Protein AF-A0A839IM87-F1 (afdb_monomer_lite)

InterPro domains:
  IPR009061 Putative DNA-binding domain superfamily [SSF46955] (6-65)
  IPR038137 Excisionase-like superfamily [G3DSA:1.10.1660.20] (6-56)

Radius of gyration: 11.94 Å; chains: 1; bounding box: 27×23×36 Å

Sequence (68 aa):
MIKRKLMPLHQWVEERFIGDPPTMCTLRRLCVNGELPAKKIGRKWYIDVEAEVNYTGDELADNVLKGV

pLDDT: mean 70.31, std 15.1, range [36.53, 85.38]

Organism: NCBI:txid2760088

Structure (mmCIF, N/CA/C/O backbone):
data_AF-A0A839IM87-F1
#
_entry.id   AF-A0A839IM87-F1
#
loop_
_atom_site.group_PDB
_atom_site.id
_atom_site.type_symbol
_atom_site.label_atom_id
_atom_site.label_alt_id
_atom_site.label_comp_id
_atom_site.label_asym_id
_atom_site.label_entity_id
_atom_site.label_seq_id
_atom_site.pdbx_PDB_ins_code
_atom_site.Cartn_x
_atom_site.Cartn_y
_atom_site.Cartn_z
_atom_site.occupancy
_atom_site.B_iso_or_equiv
_atom_site.auth_seq_id
_atom_site.auth_comp_id
_atom_site.auth_asym_id
_atom_site.auth_atom_id
_atom_site.pdbx_PDB_model_num
ATOM 1 N N . MET A 1 1 ? 3.361 1.530 23.778 1.00 36.53 1 MET A N 1
ATOM 2 C CA . MET A 1 1 ? 2.381 2.023 22.783 1.00 36.53 1 MET A CA 1
ATOM 3 C C . MET A 1 1 ? 2.954 1.760 21.403 1.00 36.53 1 MET A C 1
ATOM 5 O O . MET A 1 1 ? 3.898 2.436 21.020 1.00 36.53 1 MET A O 1
ATOM 9 N N . ILE A 1 2 ? 2.460 0.738 20.709 1.00 47.12 2 ILE A N 1
ATOM 10 C CA . ILE A 1 2 ? 2.946 0.368 19.374 1.00 47.12 2 ILE A CA 1
ATOM 11 C C . ILE A 1 2 ? 2.256 1.304 18.372 1.00 47.12 2 ILE A C 1
ATOM 13 O O . ILE A 1 2 ? 1.025 1.333 18.291 1.00 47.12 2 ILE A O 1
ATOM 17 N N . LYS A 1 3 ? 3.031 2.171 17.714 1.00 50.84 3 LYS A N 1
ATOM 18 C CA . LYS A 1 3 ? 2.521 3.158 16.755 1.00 50.84 3 LYS A CA 1
ATOM 19 C C . LYS A 1 3 ? 2.414 2.494 15.382 1.00 50.84 3 LYS A C 1
ATOM 21 O O . LYS A 1 3 ? 3.407 2.489 14.667 1.00 50.84 3 LYS A O 1
ATOM 26 N N . ARG A 1 4 ? 1.200 2.067 15.003 1.00 58.72 4 ARG A N 1
ATOM 27 C CA . ARG A 1 4 ? 0.867 1.623 13.634 1.00 58.72 4 ARG A CA 1
ATOM 28 C C . ARG A 1 4 ? 1.367 2.637 12.611 1.00 58.72 4 ARG A C 1
ATOM 30 O O . ARG A 1 4 ? 0.767 3.706 12.450 1.00 58.72 4 ARG A O 1
ATOM 37 N N . LYS A 1 5 ? 2.482 2.326 11.948 1.00 72.94 5 LYS A N 1
ATOM 38 C CA . LYS A 1 5 ? 3.098 3.214 10.960 1.00 72.94 5 LYS A CA 1
ATOM 39 C C . LYS A 1 5 ? 2.433 2.981 9.606 1.00 72.94 5 LYS A C 1
ATOM 41 O O . LYS A 1 5 ? 2.813 2.101 8.843 1.00 72.94 5 LYS A O 1
ATOM 46 N N . LEU A 1 6 ? 1.415 3.795 9.333 1.00 78.88 6 LEU A N 1
ATOM 47 C CA . LEU A 1 6 ? 0.743 3.856 8.039 1.00 78.88 6 LEU A CA 1
ATOM 48 C C . LEU A 1 6 ? 1.533 4.776 7.109 1.00 78.88 6 LEU A C 1
ATOM 50 O O . LEU A 1 6 ? 1.526 5.997 7.281 1.00 78.88 6 LEU A O 1
ATOM 54 N N . MET A 1 7 ? 2.207 4.192 6.128 1.00 83.94 7 MET A N 1
ATOM 55 C CA . MET A 1 7 ? 2.977 4.927 5.134 1.00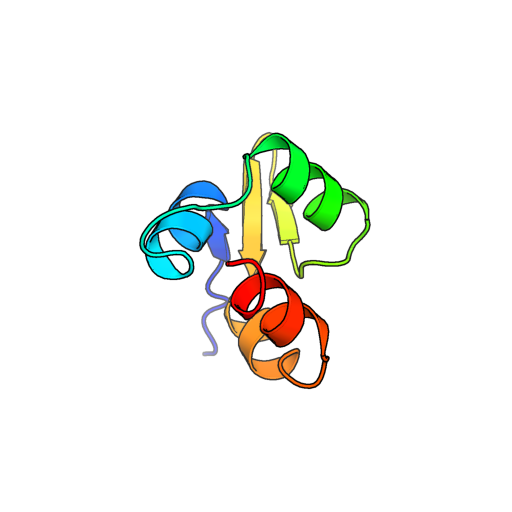 83.94 7 MET A CA 1
ATOM 56 C C . MET A 1 7 ? 2.151 5.114 3.859 1.00 83.94 7 MET A C 1
ATOM 58 O O . MET A 1 7 ? 1.564 4.152 3.369 1.00 83.94 7 MET A O 1
ATOM 62 N N . PRO A 1 8 ? 2.061 6.325 3.290 1.00 85.38 8 PRO A N 1
ATOM 63 C CA . PRO A 1 8 ? 1.417 6.520 1.997 1.00 85.38 8 PRO A CA 1
ATOM 64 C C . PRO A 1 8 ? 2.056 5.636 0.919 1.00 85.38 8 PRO A C 1
ATOM 66 O O . PRO A 1 8 ? 3.276 5.545 0.854 1.00 85.38 8 PRO A O 1
ATOM 69 N N . LEU A 1 9 ? 1.246 5.056 0.027 1.00 82.50 9 LEU A N 1
ATOM 70 C CA . LEU A 1 9 ? 1.743 4.134 -1.006 1.00 82.50 9 LEU A CA 1
ATOM 71 C C . LEU A 1 9 ? 2.880 4.728 -1.857 1.00 82.50 9 LEU A C 1
ATOM 73 O O . LEU A 1 9 ? 3.835 4.030 -2.135 1.00 82.50 9 LEU A O 1
ATOM 77 N N . HIS A 1 10 ? 2.801 6.007 -2.245 1.00 80.94 10 HIS A N 1
ATOM 78 C CA . HIS A 1 10 ? 3.865 6.655 -3.030 1.00 80.94 10 HIS A CA 1
ATOM 79 C C . HIS A 1 10 ? 5.198 6.708 -2.270 1.00 80.94 10 HIS A C 1
ATOM 81 O O . HIS A 1 10 ? 6.221 6.321 -2.812 1.00 80.94 10 HIS A O 1
ATOM 87 N N . GLN A 1 11 ? 5.159 7.102 -0.996 1.00 83.31 11 GLN A N 1
ATOM 88 C CA . GLN A 1 11 ? 6.343 7.200 -0.152 1.00 83.31 11 GLN A CA 1
ATOM 89 C C . GLN A 1 11 ? 6.935 5.815 0.124 1.00 83.31 11 GLN A C 1
ATOM 91 O O . GLN A 1 11 ? 8.146 5.650 0.112 1.00 83.31 11 GLN A O 1
ATOM 96 N N . TRP A 1 12 ? 6.082 4.806 0.323 1.00 82.19 12 TRP A N 1
ATOM 97 C CA . TRP A 1 12 ? 6.533 3.425 0.490 1.00 82.19 12 TRP A CA 1
ATOM 98 C C . TRP A 1 12 ? 7.293 2.926 -0.739 1.00 82.19 12 TRP A C 1
ATOM 100 O O . TRP A 1 12 ? 8.299 2.239 -0.603 1.00 82.19 12 TRP A O 1
ATOM 110 N N . VAL A 1 13 ? 6.848 3.315 -1.933 1.00 80.94 13 VAL A N 1
ATOM 111 C CA . VAL A 1 13 ? 7.529 2.960 -3.177 1.00 80.94 13 VAL A CA 1
ATOM 112 C C . VAL A 1 13 ? 8.884 3.639 -3.275 1.00 80.94 13 VAL A C 1
ATOM 114 O O . VAL A 1 13 ? 9.857 2.968 -3.581 1.00 80.94 13 VAL A O 1
ATOM 117 N N . GLU A 1 14 ? 8.963 4.935 -2.979 1.00 78.88 14 GLU A N 1
ATOM 118 C CA . GLU A 1 14 ? 10.226 5.682 -3.010 1.00 78.88 14 GLU A CA 1
ATOM 119 C C . GLU A 1 14 ? 11.231 5.185 -1.958 1.00 78.88 14 GLU A C 1
ATOM 121 O O . GLU A 1 14 ? 12.429 5.148 -2.225 1.00 78.88 14 GLU A O 1
ATOM 126 N N . GLU A 1 15 ? 10.764 4.770 -0.774 1.00 76.62 15 GLU A N 1
ATOM 127 C CA . GLU A 1 15 ? 11.629 4.220 0.279 1.00 76.62 15 GLU A CA 1
ATOM 128 C C . GLU A 1 15 ? 12.076 2.772 -0.001 1.00 76.62 15 GLU A C 1
ATOM 130 O O . GLU A 1 15 ? 13.163 2.382 0.429 1.00 76.62 15 GLU A O 1
ATOM 135 N N . ARG A 1 16 ? 11.264 1.958 -0.697 1.00 73.88 16 ARG A N 1
ATOM 136 C CA . ARG A 1 16 ? 11.564 0.534 -0.959 1.00 73.88 16 ARG A CA 1
ATOM 137 C C . ARG A 1 16 ? 12.209 0.264 -2.312 1.00 73.88 16 ARG A C 1
ATOM 139 O O . ARG A 1 16 ? 13.056 -0.620 -2.403 1.00 73.88 16 ARG A O 1
ATOM 146 N N . PHE A 1 17 ? 11.811 0.991 -3.348 1.00 73.75 17 PHE A N 1
ATOM 147 C CA . PHE A 1 17 ? 12.285 0.804 -4.714 1.00 73.75 17 PHE A CA 1
ATOM 148 C C . PHE A 1 17 ? 13.199 1.966 -5.093 1.00 73.75 17 PHE A C 1
ATOM 150 O O . PHE A 1 17 ? 12.747 3.042 -5.479 1.00 73.75 17 PHE A O 1
ATOM 157 N N . ILE A 1 18 ? 14.507 1.734 -4.996 1.00 69.31 18 ILE A N 1
ATOM 158 C CA . ILE A 1 18 ? 15.516 2.659 -5.512 1.00 69.31 18 ILE A CA 1
ATOM 159 C C . ILE A 1 18 ? 15.762 2.286 -6.976 1.00 69.31 18 ILE A C 1
ATOM 161 O O . ILE A 1 18 ? 16.321 1.228 -7.252 1.00 69.31 18 ILE A O 1
ATOM 165 N N . GLY A 1 19 ? 15.351 3.140 -7.916 1.00 73.81 19 GLY A N 1
ATOM 166 C CA . GLY A 1 19 ? 15.578 2.927 -9.350 1.00 73.81 19 GLY A CA 1
ATOM 167 C C . GLY A 1 19 ? 14.283 2.820 -10.149 1.00 73.81 19 GLY A C 1
ATOM 168 O O . GLY A 1 19 ? 13.683 3.852 -10.440 1.00 73.81 19 GLY A O 1
ATOM 169 N N . ASP A 1 20 ? 13.882 1.597 -10.512 1.00 68.50 20 ASP A N 1
ATOM 170 C CA . ASP A 1 20 ? 12.717 1.311 -11.367 1.00 68.50 20 ASP A CA 1
ATOM 171 C C . ASP A 1 20 ? 11.538 0.753 -10.542 1.00 68.50 20 ASP A C 1
ATOM 173 O O . ASP A 1 20 ? 11.388 -0.462 -10.375 1.00 68.50 20 ASP A O 1
ATOM 177 N N . PRO A 1 21 ? 10.726 1.626 -9.919 1.00 76.06 21 PRO A N 1
ATOM 178 C CA . PRO A 1 21 ? 9.569 1.182 -9.170 1.00 76.06 21 PRO A CA 1
ATOM 179 C C . PRO A 1 21 ? 8.461 0.669 -10.099 1.00 76.06 21 PRO A C 1
ATOM 181 O O . PRO A 1 21 ? 8.174 1.279 -11.135 1.00 76.06 21 PRO A O 1
ATOM 184 N N . PRO A 1 22 ? 7.708 -0.367 -9.682 1.00 77.62 22 PRO A N 1
ATOM 185 C CA . PRO A 1 22 ? 6.506 -0.764 -10.396 1.00 77.62 22 PRO A CA 1
ATOM 186 C C . PRO A 1 22 ? 5.529 0.413 -10.484 1.00 77.62 22 PRO A C 1
ATOM 188 O O . PRO A 1 22 ? 5.352 1.192 -9.544 1.00 77.62 22 PRO A O 1
ATOM 191 N N . THR A 1 23 ? 4.843 0.534 -11.620 1.00 80.94 23 THR A N 1
ATOM 192 C CA . THR A 1 23 ? 3.903 1.636 -11.834 1.00 80.94 23 THR A CA 1
ATOM 193 C C . THR A 1 23 ? 2.824 1.660 -10.748 1.00 80.94 23 THR A C 1
ATOM 195 O O . THR A 1 23 ? 2.314 0.623 -10.315 1.00 80.94 23 THR A O 1
ATOM 198 N N . MET A 1 24 ? 2.369 2.859 -10.375 1.00 80.62 24 MET A N 1
ATOM 199 C CA . MET A 1 24 ? 1.294 3.049 -9.391 1.00 80.62 24 MET A CA 1
ATOM 200 C C . MET A 1 24 ? 0.004 2.271 -9.710 1.00 80.62 24 MET A C 1
ATOM 202 O O . MET A 1 24 ? -0.758 1.972 -8.792 1.00 80.62 24 MET A O 1
ATOM 206 N N . CYS A 1 25 ? -0.266 1.936 -10.978 1.00 82.38 25 CYS A N 1
ATOM 207 C CA . CYS A 1 25 ? -1.367 1.039 -11.352 1.00 82.38 25 CYS A CA 1
ATOM 208 C C . CYS A 1 25 ? -1.155 -0.391 -10.841 1.00 82.38 25 CYS A C 1
ATOM 210 O O . CYS A 1 25 ? -2.065 -0.949 -10.230 1.00 82.38 25 CYS A O 1
ATOM 212 N N . THR A 1 26 ? 0.036 -0.957 -11.045 1.00 83.19 26 THR A N 1
ATOM 213 C CA . THR A 1 26 ? 0.408 -2.293 -10.561 1.00 83.19 26 THR A CA 1
ATOM 214 C C . THR A 1 26 ? 0.310 -2.348 -9.045 1.00 83.19 26 THR A C 1
ATOM 216 O O . THR A 1 26 ? -0.356 -3.222 -8.504 1.00 83.19 26 THR A O 1
ATOM 219 N N . LEU A 1 27 ? 0.853 -1.346 -8.356 1.00 81.44 27 LEU A N 1
ATOM 220 C CA . LEU A 1 27 ? 0.792 -1.260 -6.897 1.00 81.44 27 LEU A CA 1
ATOM 221 C C . LEU A 1 27 ? -0.639 -1.162 -6.372 1.00 81.44 27 LEU A C 1
ATOM 223 O O . LEU A 1 27 ? -1.002 -1.855 -5.430 1.00 81.44 27 LEU A O 1
ATOM 227 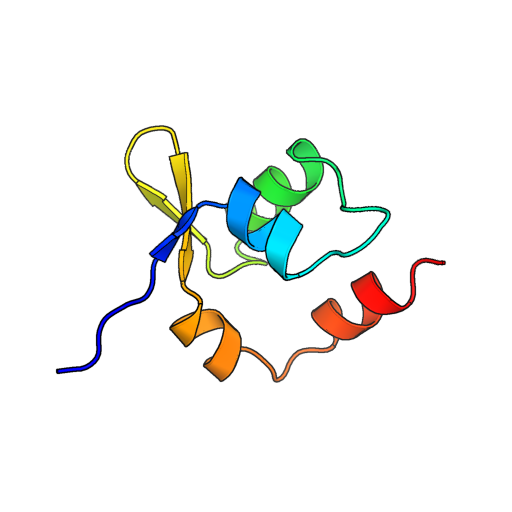N N . ARG A 1 28 ? -1.496 -0.350 -7.004 1.00 83.44 28 ARG A N 1
ATOM 228 C CA . ARG A 1 28 ? -2.924 -0.317 -6.650 1.00 83.44 28 ARG A CA 1
ATOM 229 C C . ARG A 1 28 ? -3.591 -1.669 -6.868 1.00 83.44 28 ARG A C 1
ATOM 231 O O . ARG A 1 28 ? -4.438 -2.028 -6.059 1.00 83.44 28 ARG A O 1
ATOM 238 N N . ARG A 1 29 ? -3.230 -2.395 -7.931 1.00 83.81 29 ARG A N 1
ATOM 239 C CA . ARG A 1 29 ? -3.738 -3.749 -8.180 1.00 83.81 29 ARG A CA 1
ATOM 240 C C . ARG A 1 29 ? -3.330 -4.691 -7.052 1.00 83.81 29 ARG A C 1
ATOM 242 O O . ARG A 1 29 ? -4.204 -5.341 -6.502 1.00 83.81 29 ARG A O 1
ATOM 249 N N . LEU A 1 30 ? -2.061 -4.679 -6.645 1.00 81.56 30 LEU A N 1
ATOM 250 C CA . LEU A 1 30 ? -1.558 -5.471 -5.514 1.00 81.56 30 LEU A CA 1
ATOM 251 C C . LEU A 1 30 ? -2.296 -5.132 -4.207 1.00 81.56 30 LEU A C 1
ATOM 253 O O . LEU A 1 30 ? -2.722 -6.027 -3.483 1.00 81.56 30 LEU A O 1
ATOM 257 N N . CYS A 1 31 ? -2.536 -3.844 -3.942 1.00 83.50 31 CYS A N 1
ATOM 258 C CA . CYS A 1 31 ? -3.323 -3.401 -2.788 1.00 83.50 31 CYS A CA 1
ATOM 259 C C . CYS A 1 31 ? -4.782 -3.885 -2.835 1.00 83.50 31 CYS A C 1
ATOM 261 O O . CYS A 1 31 ? -5.356 -4.209 -1.800 1.00 83.50 31 CYS A O 1
ATOM 263 N N . VAL A 1 32 ? -5.406 -3.900 -4.017 1.00 82.12 32 VAL A N 1
ATOM 264 C CA . VAL A 1 32 ? -6.784 -4.390 -4.204 1.00 82.12 32 VAL A CA 1
ATOM 265 C C . VAL A 1 32 ? -6.850 -5.910 -4.083 1.00 82.12 32 VAL A C 1
ATOM 267 O O . VAL A 1 32 ? -7.791 -6.424 -3.486 1.00 82.12 32 VAL A O 1
ATOM 270 N N . ASN A 1 33 ? -5.848 -6.610 -4.609 1.00 81.69 33 ASN A N 1
ATOM 271 C CA . ASN A 1 33 ? -5.727 -8.062 -4.539 1.00 81.69 33 ASN A CA 1
ATOM 272 C C . ASN A 1 33 ? -5.412 -8.565 -3.120 1.00 81.69 33 ASN A C 1
ATOM 274 O O . ASN A 1 33 ? -5.534 -9.757 -2.865 1.00 81.69 33 ASN A O 1
ATOM 278 N N . GLY A 1 34 ? -5.012 -7.675 -2.204 1.00 77.50 34 GLY A N 1
ATOM 279 C CA . GLY A 1 34 ? -4.595 -8.042 -0.850 1.00 77.50 34 GLY A CA 1
ATOM 280 C C . GLY A 1 34 ? -3.189 -8.641 -0.779 1.00 77.50 34 GLY A C 1
ATOM 281 O O . GLY A 1 34 ? -2.823 -9.188 0.253 1.00 77.50 34 GLY A O 1
ATOM 282 N N . GLU A 1 35 ? -2.402 -8.521 -1.853 1.00 79.56 35 GLU A N 1
ATOM 283 C CA . GLU A 1 35 ? -1.007 -8.985 -1.914 1.00 79.56 35 GLU A CA 1
ATOM 284 C C . GLU A 1 35 ? -0.067 -8.079 -1.1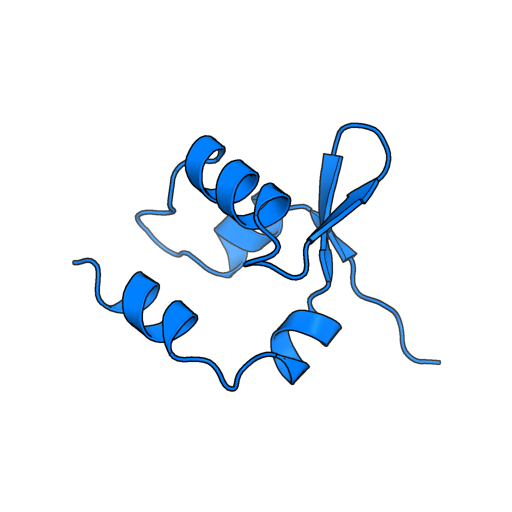08 1.00 79.56 35 GLU A C 1
ATOM 286 O O . GLU A 1 35 ? 0.998 -8.501 -0.673 1.00 79.56 35 GLU A O 1
ATOM 291 N N . LEU A 1 36 ? -0.470 -6.826 -0.885 1.00 78.31 36 LEU A N 1
ATOM 292 C CA . LEU A 1 36 ? 0.209 -5.912 0.025 1.00 78.31 36 LEU A CA 1
ATOM 293 C C . LEU A 1 36 ? -0.676 -5.641 1.243 1.00 78.31 36 LEU A C 1
ATOM 295 O O . LEU A 1 36 ? -1.889 -5.468 1.072 1.00 78.31 36 LEU A O 1
ATOM 299 N N . PRO A 1 37 ? -0.091 -5.503 2.452 1.00 78.94 37 PRO A N 1
ATOM 300 C CA . PRO A 1 37 ? -0.802 -5.089 3.659 1.00 78.94 37 PRO A CA 1
ATOM 301 C C . PRO A 1 37 ? -1.150 -3.593 3.582 1.00 78.94 37 PRO A C 1
ATOM 303 O O . PRO A 1 37 ? -0.635 -2.741 4.308 1.00 78.94 37 PRO A O 1
ATOM 306 N N . ALA A 1 38 ? -2.027 -3.264 2.639 1.00 84.00 38 ALA A N 1
ATOM 307 C CA . ALA A 1 38 ? -2.449 -1.925 2.302 1.00 84.00 38 ALA A CA 1
ATOM 308 C C . ALA A 1 38 ? -3.848 -1.662 2.853 1.00 84.00 38 ALA A C 1
ATOM 310 O O . ALA A 1 38 ? -4.799 -2.405 2.615 1.00 84.00 38 ALA A O 1
ATOM 311 N N . LYS A 1 39 ? -4.009 -0.533 3.532 1.00 84.50 39 LYS A N 1
ATOM 312 C CA . LYS A 1 39 ? -5.294 -0.026 3.983 1.00 84.50 39 LYS A CA 1
ATOM 313 C C . LYS A 1 39 ? -5.702 1.179 3.151 1.00 84.50 39 LYS A C 1
ATOM 315 O O . LYS A 1 39 ? -4.996 2.187 3.075 1.00 84.50 39 LYS A O 1
ATOM 320 N N . LYS A 1 40 ? -6.887 1.103 2.549 1.00 84.69 40 LYS A N 1
ATOM 321 C CA . LYS A 1 40 ? -7.509 2.263 1.911 1.00 84.69 40 LYS A CA 1
ATOM 322 C C . LYS A 1 40 ? -8.129 3.148 2.986 1.00 84.69 40 LYS A C 1
ATOM 324 O O . LYS A 1 40 ? -9.037 2.726 3.698 1.00 84.69 40 LYS A O 1
ATOM 329 N N . ILE A 1 41 ? -7.649 4.382 3.093 1.00 84.12 41 ILE A N 1
ATOM 330 C CA . ILE A 1 41 ? -8.197 5.388 4.004 1.00 84.12 41 ILE A CA 1
ATOM 331 C C . ILE A 1 41 ? -8.671 6.559 3.140 1.00 84.12 41 ILE A C 1
ATOM 333 O O . ILE A 1 41 ? -7.885 7.276 2.515 1.00 84.12 41 ILE A O 1
ATOM 337 N N . GLY A 1 42 ? -9.994 6.699 3.029 1.00 84.25 42 GLY A N 1
ATOM 338 C CA . GLY A 1 42 ? -10.632 7.637 2.107 1.00 84.25 42 GLY A CA 1
ATOM 339 C C . GLY A 1 42 ? -10.315 7.314 0.641 1.00 84.25 42 GLY A C 1
ATOM 340 O O . GLY A 1 42 ? -10.674 6.254 0.127 1.00 84.25 42 GLY A O 1
ATOM 341 N N . ARG A 1 43 ? -9.647 8.247 -0.051 1.00 82.69 43 ARG A N 1
ATOM 342 C CA . ARG A 1 43 ? -9.239 8.104 -1.465 1.00 82.69 43 ARG A CA 1
ATOM 343 C C . ARG A 1 43 ? -7.785 7.656 -1.651 1.00 82.69 43 ARG A C 1
ATOM 345 O O . ARG A 1 43 ? -7.362 7.475 -2.790 1.00 82.69 43 ARG A O 1
ATOM 352 N N . LYS A 1 44 ? -7.022 7.491 -0.567 1.00 81.81 44 LYS A N 1
ATOM 353 C CA . LYS A 1 44 ? -5.591 7.164 -0.614 1.00 81.81 44 LYS A CA 1
ATOM 354 C C . LYS A 1 44 ? -5.325 5.778 -0.026 1.00 81.81 44 LYS A C 1
ATOM 356 O O . LYS A 1 44 ? -6.062 5.303 0.836 1.00 81.81 44 LYS A O 1
ATOM 361 N N . TRP A 1 45 ? -4.273 5.142 -0.527 1.00 84.38 45 TRP A N 1
ATOM 362 C CA . TRP A 1 45 ? -3.771 3.862 -0.035 1.00 84.38 45 TRP A CA 1
ATOM 363 C C . TRP A 1 45 ? -2.583 4.095 0.891 1.00 84.38 45 TRP A C 1
ATOM 365 O O . TRP A 1 45 ? -1.713 4.917 0.585 1.00 84.38 45 TRP A O 1
ATOM 375 N N . TYR A 1 46 ? -2.568 3.365 1.999 1.00 84.94 46 TYR A N 1
ATOM 376 C CA . TYR A 1 46 ? -1.527 3.418 3.014 1.00 84.94 46 TYR A CA 1
ATOM 377 C C . TYR A 1 46 ? -1.044 2.000 3.296 1.00 84.94 46 TYR A C 1
ATOM 379 O O . TYR A 1 46 ? -1.866 1.140 3.589 1.00 84.94 46 TYR A O 1
ATOM 387 N N . ILE A 1 47 ? 0.255 1.752 3.203 1.00 83.75 47 ILE A N 1
ATOM 388 C CA . ILE A 1 47 ? 0.872 0.486 3.594 1.00 83.75 47 ILE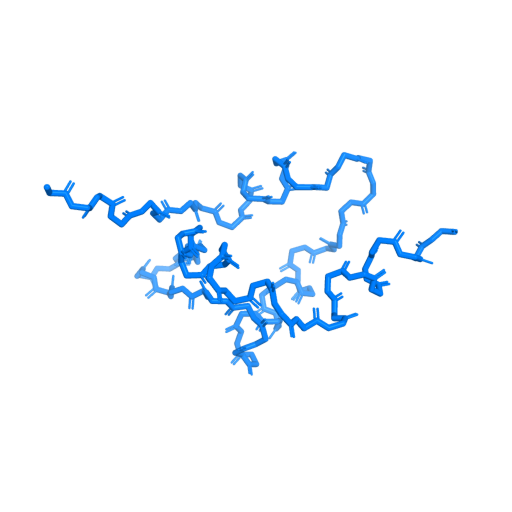 A CA 1
ATOM 389 C C . ILE A 1 47 ? 1.089 0.490 5.103 1.00 83.75 47 ILE A C 1
ATOM 391 O O . ILE A 1 47 ? 1.588 1.470 5.663 1.00 83.75 47 ILE A O 1
ATOM 395 N N . ASP A 1 48 ? 0.691 -0.591 5.763 1.00 82.25 48 ASP A N 1
ATOM 396 C CA . ASP A 1 48 ? 1.043 -0.835 7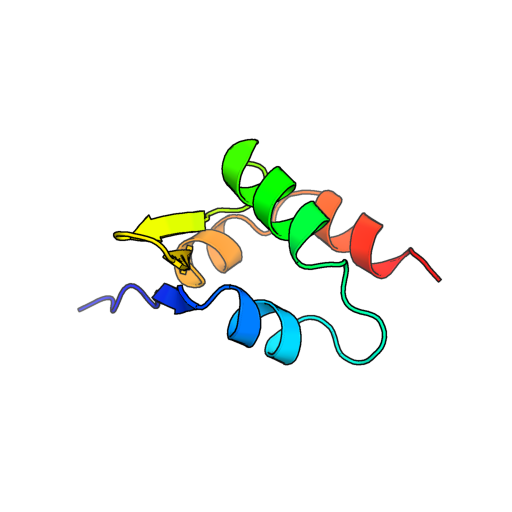.155 1.00 82.25 48 ASP A CA 1
ATOM 397 C C . ASP A 1 48 ? 2.440 -1.467 7.201 1.00 82.25 48 ASP A C 1
ATOM 399 O O . ASP A 1 48 ? 2.624 -2.640 6.880 1.00 82.25 48 ASP A O 1
ATOM 403 N N . VAL A 1 49 ? 3.437 -0.652 7.554 1.00 74.62 49 VAL A N 1
ATOM 404 C CA . VAL A 1 49 ? 4.852 -1.058 7.552 1.00 74.62 49 VAL A CA 1
ATOM 405 C C . VAL A 1 49 ? 5.138 -2.072 8.664 1.00 74.62 49 VAL A C 1
ATOM 407 O O . VAL A 1 49 ? 5.995 -2.932 8.508 1.00 74.62 49 VAL A O 1
ATOM 410 N N . GLU A 1 50 ? 4.410 -2.027 9.784 1.00 66.94 50 GLU A N 1
ATOM 411 C CA . GLU A 1 50 ? 4.586 -3.020 10.855 1.00 66.94 50 GLU A CA 1
ATOM 412 C C . GLU A 1 50 ? 3.966 -4.366 10.488 1.00 66.94 50 GLU A C 1
ATOM 414 O O . GLU A 1 50 ? 4.517 -5.416 10.834 1.00 66.94 50 GLU A O 1
ATOM 419 N N . ALA A 1 51 ? 2.835 -4.342 9.777 1.00 64.81 51 ALA A N 1
ATOM 420 C CA . ALA A 1 51 ? 2.279 -5.551 9.191 1.00 64.81 51 ALA A CA 1
ATOM 421 C C . ALA A 1 51 ? 3.244 -6.124 8.149 1.00 64.81 51 ALA A C 1
ATOM 423 O O . ALA A 1 51 ? 3.519 -7.309 8.220 1.00 64.81 51 ALA A O 1
ATOM 424 N N . GLU A 1 52 ? 3.824 -5.300 7.268 1.00 63.22 52 GLU A N 1
ATOM 425 C CA . GLU A 1 52 ? 4.815 -5.720 6.261 1.00 63.22 52 GLU A CA 1
ATOM 426 C C . GLU A 1 52 ? 6.044 -6.406 6.883 1.00 63.22 52 GLU A C 1
ATOM 428 O O . GLU A 1 52 ? 6.415 -7.498 6.456 1.00 63.22 52 GLU A O 1
ATOM 433 N N . VAL A 1 53 ? 6.626 -5.825 7.940 1.00 61.22 53 VAL A N 1
ATOM 434 C CA . VAL A 1 53 ? 7.787 -6.402 8.648 1.00 61.2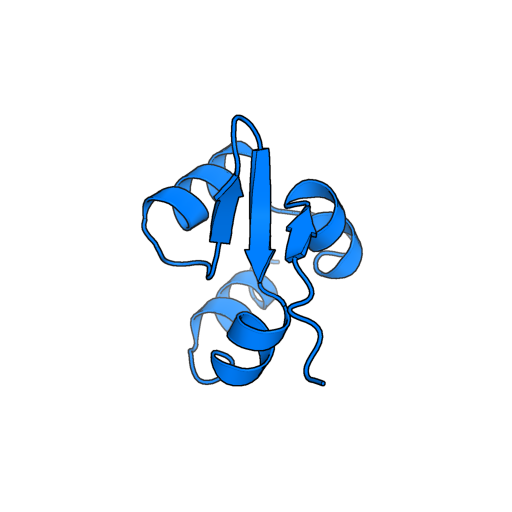2 53 VAL A CA 1
ATOM 435 C C . VAL A 1 53 ? 7.456 -7.758 9.283 1.00 61.22 53 VAL A C 1
ATOM 437 O O . VAL A 1 53 ? 8.296 -8.651 9.290 1.00 61.22 53 VAL A O 1
ATOM 440 N N . ASN A 1 54 ? 6.227 -7.947 9.775 1.00 53.41 54 ASN A N 1
ATOM 441 C CA . ASN A 1 54 ? 5.770 -9.248 10.281 1.00 53.41 54 ASN A CA 1
ATOM 442 C C . ASN A 1 54 ? 5.286 -10.199 9.172 1.00 53.41 54 ASN A C 1
ATOM 444 O O . ASN A 1 54 ? 5.175 -11.397 9.414 1.00 53.41 54 ASN A O 1
ATOM 448 N N . TYR A 1 55 ? 4.998 -9.680 7.976 1.00 51.94 55 TYR A N 1
ATOM 449 C CA . TYR A 1 55 ? 4.579 -10.447 6.800 1.00 51.94 55 TYR A CA 1
ATOM 450 C C . TYR A 1 55 ? 5.764 -10.877 5.934 1.00 51.94 55 TYR A C 1
ATOM 452 O O . TYR A 1 55 ? 5.566 -11.573 4.941 1.00 51.94 55 TYR A O 1
ATOM 460 N N . THR A 1 56 ? 6.995 -10.476 6.280 1.00 49.19 56 THR A N 1
ATOM 461 C CA . THR A 1 56 ? 8.202 -10.867 5.541 1.00 49.19 56 THR A CA 1
ATOM 462 C C . THR A 1 56 ? 8.561 -12.325 5.857 1.00 49.19 56 THR A C 1
ATOM 464 O O . THR A 1 56 ? 9.519 -12.632 6.559 1.00 49.19 56 THR A O 1
ATOM 467 N N . GLY A 1 57 ? 7.727 -13.225 5.351 1.00 47.50 57 GLY A N 1
ATOM 468 C CA . GLY A 1 57 ? 7.912 -14.666 5.284 1.00 47.50 57 GLY A CA 1
ATOM 469 C C . GLY A 1 57 ? 7.392 -15.215 3.954 1.00 47.50 57 GLY A C 1
ATOM 470 O O . GLY A 1 57 ? 6.948 -16.355 3.920 1.00 47.50 57 GLY A O 1
ATOM 471 N N . ASP A 1 58 ? 7.393 -14.404 2.887 1.00 45.53 58 ASP A N 1
ATOM 472 C CA . ASP A 1 58 ? 6.789 -14.775 1.606 1.00 45.53 58 ASP A CA 1
ATOM 473 C C . ASP A 1 58 ? 7.635 -14.317 0.402 1.00 45.53 58 ASP A C 1
ATOM 475 O O . ASP A 1 58 ? 8.088 -13.170 0.319 1.00 45.53 58 ASP A O 1
ATOM 479 N N . GLU A 1 59 ? 7.837 -15.243 -0.535 1.00 51.50 59 GLU A N 1
ATOM 480 C CA . GLU A 1 59 ? 8.775 -15.254 -1.676 1.00 51.50 59 GLU A CA 1
ATOM 481 C C . GLU A 1 59 ? 8.509 -14.159 -2.738 1.00 51.50 59 GLU A C 1
ATOM 483 O O . GLU A 1 59 ? 9.205 -14.047 -3.751 1.00 51.50 59 GLU A O 1
ATOM 488 N N . LEU A 1 60 ? 7.492 -13.324 -2.521 1.00 50.28 60 LEU A N 1
ATOM 489 C CA . LEU A 1 60 ? 7.019 -12.301 -3.454 1.00 50.28 60 LEU A CA 1
ATOM 490 C C . LEU A 1 60 ? 7.874 -11.027 -3.428 1.00 50.28 60 LEU A C 1
ATOM 492 O O . LEU A 1 60 ? 8.128 -10.449 -4.485 1.00 50.28 60 LEU A O 1
ATOM 496 N N . ALA A 1 61 ? 8.383 -10.622 -2.258 1.00 49.59 61 ALA A N 1
ATOM 497 C CA . ALA A 1 61 ? 9.321 -9.497 -2.156 1.00 49.59 61 ALA A CA 1
ATOM 498 C C . ALA A 1 61 ? 10.635 -9.790 -2.907 1.00 49.59 61 ALA A C 1
ATOM 500 O O . ALA A 1 61 ? 11.193 -8.912 -3.565 1.00 49.59 61 ALA A O 1
ATOM 501 N N . ASP A 1 62 ? 11.061 -11.054 -2.886 1.00 48.22 62 ASP A N 1
ATOM 502 C CA . ASP A 1 62 ? 12.261 -11.543 -3.566 1.00 48.22 62 ASP A CA 1
ATOM 503 C C . ASP A 1 62 ? 12.090 -11.595 -5.095 1.00 48.22 62 ASP A C 1
ATOM 505 O O . ASP A 1 62 ? 13.033 -11.325 -5.839 1.00 48.22 62 ASP A O 1
ATOM 509 N N . ASN A 1 63 ? 10.879 -11.879 -5.589 1.00 47.09 63 ASN A N 1
ATOM 510 C CA . ASN A 1 63 ? 10.592 -11.886 -7.028 1.00 47.09 63 ASN A CA 1
ATOM 511 C C . ASN A 1 63 ? 10.489 -10.481 -7.635 1.00 47.09 63 ASN A C 1
ATOM 513 O O . ASN A 1 63 ? 10.850 -10.303 -8.797 1.00 47.09 63 ASN A O 1
ATOM 517 N N . VAL A 1 64 ? 10.058 -9.471 -6.870 1.00 51.34 64 VAL A N 1
ATOM 518 C CA . VAL A 1 64 ? 10.111 -8.076 -7.345 1.00 51.34 64 VAL A CA 1
ATOM 519 C C . VAL A 1 64 ? 11.557 -7.552 -7.337 1.00 51.34 64 VAL A C 1
ATOM 521 O O . VAL A 1 64 ? 11.926 -6.780 -8.217 1.00 51.34 64 VAL A O 1
ATOM 524 N N . LEU A 1 65 ? 12.408 -8.031 -6.419 1.00 49.81 65 LEU A N 1
ATOM 525 C CA . LEU A 1 65 ? 13.848 -7.725 -6.396 1.00 49.81 65 LEU A CA 1
ATOM 526 C C . LEU A 1 65 ? 14.664 -8.438 -7.494 1.00 49.81 65 LEU A C 1
ATOM 528 O O . LEU A 1 65 ? 15.757 -7.979 -7.815 1.00 49.81 65 LEU A O 1
ATOM 532 N N . LYS A 1 66 ? 14.155 -9.527 -8.092 1.00 39.66 66 LYS A N 1
ATOM 533 C CA . LYS A 1 66 ? 14.807 -10.272 -9.196 1.00 39.66 66 LYS A CA 1
ATOM 534 C C . LYS A 1 66 ? 14.389 -9.824 -10.602 1.00 39.66 66 LYS A C 1
ATOM 536 O O . LYS A 1 66 ? 14.755 -10.465 -11.583 1.00 39.66 66 LYS A O 1
ATOM 541 N N . GLY A 1 67 ? 13.614 -8.750 -10.714 1.00 42.84 67 GLY A N 1
ATOM 542 C CA . GLY A 1 67 ? 13.117 -8.231 -11.985 1.00 42.84 67 GLY A CA 1
ATOM 543 C C . GLY A 1 67 ? 14.041 -7.234 -12.690 1.00 42.84 67 GLY A C 1
ATOM 544 O O . GLY A 1 67 ? 13.518 -6.222 -13.142 1.00 42.84 67 GLY A O 1
ATOM 545 N N . VAL A 1 68 ? 15.355 -7.493 -12.777 1.00 39.41 68 VAL A N 1
ATOM 546 C CA . VAL A 1 68 ? 16.296 -6.895 -13.759 1.00 39.41 68 VAL A CA 1
ATOM 547 C C . VAL A 1 68 ? 17.354 -7.925 -14.139 1.00 39.41 68 VAL A C 1
ATOM 549 O O . VAL A 1 68 ? 17.981 -8.486 -13.213 1.00 39.41 68 VAL A O 1
#

Foldseek 3Di:
DDDQDWAFPVVVQVVLDDDDGDDPVVVVVCVVVVVFCWDDDPPTITGRVVVVVVVPPDCVSVVVVVPD

Secondary structure (DSSP, 8-state):
-----EEEHHHHHHHH-SSSPPPHHHHHHHHHHTSS-EEEETTEEEEEHHHHHHH--STHHHHHHT--